Protein AF-A0A432RMY4-F1 (afdb_monomer)

Radius of gyration: 22.31 Å; Cα contacts (8 Å, |Δi|>4): 127; chains: 1; bounding box: 50×50×62 Å

Structure (mmCIF, N/CA/C/O backbone):
data_AF-A0A432RMY4-F1
#
_entry.id   AF-A0A432RMY4-F1
#
loop_
_atom_site.group_PDB
_atom_site.id
_atom_site.type_symbol
_atom_site.label_atom_id
_atom_site.label_alt_id
_atom_site.label_comp_id
_atom_site.label_asym_id
_atom_site.label_entity_id
_atom_site.label_seq_id
_atom_site.pdbx_PDB_ins_code
_atom_site.Cartn_x
_atom_site.Cartn_y
_atom_site.Cartn_z
_atom_site.occupancy
_atom_site.B_iso_or_equiv
_atom_site.auth_seq_id
_atom_site.auth_comp_id
_atom_site.auth_asym_id
_atom_site.auth_atom_id
_atom_site.pdbx_PDB_model_num
ATOM 1 N N . MET A 1 1 ? 24.866 40.128 -40.686 1.00 58.38 1 MET A N 1
ATOM 2 C CA . MET A 1 1 ? 24.103 40.260 -39.421 1.00 58.38 1 MET A CA 1
ATOM 3 C C . MET A 1 1 ? 22.939 39.269 -39.265 1.00 58.38 1 MET A C 1
ATOM 5 O O . MET A 1 1 ? 22.659 38.903 -38.138 1.00 58.38 1 MET A O 1
ATOM 9 N N . PHE A 1 2 ? 22.318 38.746 -40.335 1.00 53.81 2 PHE A N 1
ATOM 10 C CA . PHE A 1 2 ? 21.168 37.816 -40.237 1.00 53.81 2 PHE A CA 1
ATOM 11 C C . PHE A 1 2 ? 21.474 36.363 -39.803 1.00 53.81 2 PHE A C 1
ATOM 13 O O . PHE A 1 2 ? 20.557 35.643 -39.433 1.00 53.81 2 PHE A O 1
ATOM 20 N N . ARG A 1 3 ? 22.741 35.917 -39.799 1.00 53.00 3 ARG A N 1
ATOM 21 C CA . ARG A 1 3 ? 23.118 34.526 -39.446 1.00 53.00 3 ARG A CA 1
ATOM 22 C C . ARG A 1 3 ? 23.030 34.204 -37.950 1.00 53.00 3 ARG A C 1
ATOM 24 O O . ARG A 1 3 ? 22.955 33.036 -37.593 1.00 53.00 3 ARG A O 1
ATOM 31 N N . TYR A 1 4 ? 23.030 35.224 -37.094 1.00 57.59 4 TYR A N 1
ATOM 32 C CA . TYR A 1 4 ? 22.928 35.057 -35.640 1.00 57.59 4 TYR A CA 1
ATOM 33 C C . TYR A 1 4 ? 21.488 35.176 -35.130 1.00 57.59 4 TYR A C 1
ATOM 35 O O . TYR A 1 4 ? 21.201 34.726 -34.026 1.00 57.59 4 TYR A O 1
ATOM 43 N N . LEU A 1 5 ? 20.576 35.729 -35.942 1.00 55.09 5 LEU A N 1
ATOM 44 C CA . LEU A 1 5 ? 19.167 35.895 -35.573 1.00 55.09 5 LEU A CA 1
ATOM 45 C C . LEU A 1 5 ? 18.405 34.558 -35.601 1.00 55.09 5 LEU A C 1
ATOM 47 O O . LEU A 1 5 ? 17.464 34.363 -34.843 1.00 55.09 5 LEU A O 1
ATOM 51 N N . SER A 1 6 ? 18.842 33.612 -36.437 1.00 55.28 6 SER A N 1
ATOM 52 C CA . SER A 1 6 ? 18.250 32.271 -36.522 1.00 55.28 6 SER A CA 1
ATOM 53 C C . SER A 1 6 ? 18.728 31.329 -35.410 1.00 55.28 6 SER A C 1
ATOM 55 O O . SER A 1 6 ? 18.063 30.338 -35.129 1.00 55.28 6 SER A O 1
ATOM 57 N N . PHE A 1 7 ? 19.875 31.616 -34.780 1.00 52.84 7 PHE A N 1
ATOM 58 C CA . PHE A 1 7 ? 20.457 30.759 -33.738 1.00 52.84 7 PHE A CA 1
ATOM 59 C C . PHE A 1 7 ? 19.912 31.084 -32.338 1.00 52.84 7 PHE A C 1
ATOM 61 O O . PHE A 1 7 ? 19.856 30.209 -31.480 1.00 52.84 7 PHE A O 1
ATOM 68 N N . SER A 1 8 ? 19.456 32.320 -32.108 1.00 58.03 8 SER A N 1
ATOM 69 C CA . SER A 1 8 ? 18.868 32.744 -30.831 1.00 58.03 8 SER A CA 1
ATOM 70 C C . SER A 1 8 ? 17.437 32.235 -30.611 1.00 58.03 8 SER A C 1
ATOM 72 O O . SER A 1 8 ? 17.033 32.051 -29.466 1.00 58.03 8 SER A O 1
ATOM 74 N N . LEU A 1 9 ? 16.678 31.949 -31.677 1.00 56.25 9 LEU A N 1
ATOM 75 C CA . LEU A 1 9 ? 15.287 31.483 -31.568 1.00 56.25 9 LEU A CA 1
ATOM 76 C C . LEU A 1 9 ? 15.165 30.000 -31.161 1.00 56.25 9 LEU A C 1
ATOM 78 O O . LEU A 1 9 ? 14.146 29.596 -30.609 1.00 56.25 9 LEU A O 1
ATOM 82 N N . ALA A 1 10 ? 16.209 29.193 -31.367 1.00 57.72 10 ALA A N 1
ATOM 83 C CA . ALA A 1 10 ? 16.198 27.767 -31.027 1.00 57.72 10 ALA A CA 1
ATOM 84 C C . ALA A 1 10 ? 16.365 27.482 -29.520 1.00 57.72 10 ALA A C 1
ATOM 86 O O . ALA A 1 10 ? 16.091 26.371 -29.072 1.00 57.72 10 ALA A O 1
ATOM 87 N N . LEU A 1 11 ? 16.793 28.469 -28.722 1.00 58.00 11 LEU A N 1
ATOM 88 C CA . LEU A 1 11 ? 17.126 28.263 -27.307 1.00 58.00 11 LEU A CA 1
ATOM 89 C C . LEU A 1 11 ? 15.911 28.346 -26.359 1.00 58.00 11 LEU A C 1
ATOM 91 O O . LEU A 1 11 ? 16.014 27.958 -25.202 1.00 58.00 11 LEU A O 1
ATOM 95 N N . LEU A 1 12 ? 14.751 28.816 -26.829 1.00 60.84 12 LEU A N 1
ATOM 96 C CA . LEU A 1 12 ? 13.561 29.031 -25.988 1.00 60.84 12 LEU A CA 1
ATOM 97 C C . LEU A 1 12 ? 12.558 27.862 -25.966 1.00 60.84 12 LEU A C 1
ATOM 99 O O . LEU A 1 12 ? 11.524 27.967 -25.313 1.00 60.84 12 LEU A O 1
ATOM 103 N N . ALA A 1 13 ? 12.839 26.746 -26.644 1.00 63.88 13 ALA A N 1
ATOM 104 C CA . ALA A 1 13 ? 11.879 25.649 -26.813 1.00 63.88 13 ALA A CA 1
ATOM 105 C C . ALA A 1 13 ? 12.133 24.415 -25.922 1.00 63.88 13 ALA A C 1
ATOM 107 O O . ALA A 1 13 ? 11.676 23.320 -26.247 1.00 63.88 13 ALA A O 1
ATOM 108 N N . THR A 1 14 ? 12.840 24.538 -24.794 1.00 69.62 14 THR A N 1
ATOM 109 C CA . THR A 1 14 ? 12.973 23.415 -23.850 1.00 69.62 14 THR A CA 1
ATOM 110 C C . THR A 1 14 ? 11.728 23.320 -22.969 1.00 69.62 14 THR A C 1
ATOM 112 O O . THR A 1 14 ? 11.677 23.890 -21.878 1.00 69.62 14 THR A O 1
ATOM 115 N N . THR A 1 15 ? 10.697 22.613 -23.429 1.00 73.25 15 THR A N 1
ATOM 116 C CA . THR A 1 15 ? 9.563 22.260 -22.567 1.00 73.25 15 THR A CA 1
ATOM 117 C C . THR A 1 15 ? 10.024 21.254 -21.510 1.00 73.25 15 THR A C 1
ATOM 119 O O . THR A 1 15 ? 10.590 20.222 -21.888 1.00 73.25 15 THR A O 1
ATOM 122 N N . PRO A 1 16 ? 9.783 21.483 -20.207 1.00 73.62 16 PRO A N 1
ATOM 123 C CA . PRO A 1 16 ? 10.028 20.457 -19.206 1.00 73.62 16 PRO A CA 1
ATOM 124 C C . PRO A 1 16 ? 9.076 19.281 -19.455 1.00 73.62 16 PRO A C 1
ATOM 126 O O . PRO A 1 16 ? 7.859 19.405 -19.317 1.00 73.62 16 PRO A O 1
ATOM 129 N N . VAL A 1 17 ? 9.631 18.129 -19.833 1.00 72.50 17 VAL A N 1
ATOM 130 C CA . VAL A 1 17 ? 8.887 16.868 -19.873 1.00 72.50 17 VAL A CA 1
ATOM 131 C C . VAL A 1 17 ? 8.777 16.370 -18.436 1.00 72.50 17 VAL A C 1
ATOM 133 O O . VAL A 1 17 ? 9.734 15.842 -17.874 1.00 72.50 17 VAL A O 1
ATOM 136 N N . PHE A 1 18 ? 7.612 16.553 -17.819 1.00 67.50 18 PHE A N 1
ATOM 137 C CA . PHE A 1 18 ? 7.301 15.881 -16.562 1.00 67.50 18 PHE A CA 1
ATOM 138 C C . PHE A 1 18 ? 7.031 14.406 -16.863 1.00 67.50 18 PHE A C 1
ATOM 140 O O . PHE A 1 18 ? 5.965 14.044 -17.358 1.00 67.50 18 PHE A O 1
ATOM 147 N N . ALA A 1 19 ? 8.013 13.547 -16.599 1.00 63.59 19 ALA A N 1
ATOM 148 C CA . ALA A 1 19 ? 7.821 12.107 -16.674 1.00 63.59 19 ALA A CA 1
ATOM 149 C C . ALA A 1 19 ? 6.927 11.662 -15.507 1.00 63.59 19 ALA A C 1
ATOM 151 O O . ALA A 1 19 ? 7.346 11.679 -14.349 1.00 63.59 19 ALA A O 1
ATOM 152 N N . GLN A 1 20 ? 5.686 11.271 -15.802 1.00 66.56 20 GLN A N 1
ATOM 153 C CA . GLN A 1 20 ? 4.830 10.633 -14.810 1.00 66.56 20 GLN A CA 1
ATOM 154 C C . GLN A 1 20 ? 5.202 9.153 -14.710 1.00 66.56 20 GLN A C 1
ATOM 156 O O . GLN A 1 20 ? 5.021 8.391 -15.659 1.00 66.56 20 GLN A O 1
ATOM 161 N N . ILE A 1 21 ? 5.739 8.753 -13.559 1.00 77.88 21 ILE A N 1
ATOM 162 C CA . ILE A 1 21 ? 6.117 7.365 -13.294 1.00 77.88 21 ILE A CA 1
ATOM 163 C C . ILE A 1 21 ? 4.859 6.617 -12.848 1.00 77.88 21 ILE A C 1
ATOM 165 O O . ILE A 1 21 ? 4.361 6.822 -11.739 1.00 77.88 21 ILE A O 1
ATOM 169 N N . ASN A 1 22 ? 4.341 5.771 -13.735 1.00 88.38 22 ASN A N 1
ATOM 170 C CA . ASN A 1 22 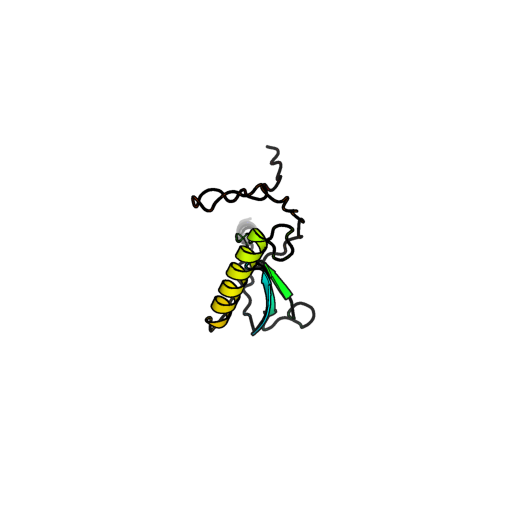? 3.370 4.743 -13.381 1.00 88.38 22 ASN A CA 1
ATOM 171 C C . ASN A 1 22 ? 4.133 3.449 -13.086 1.00 88.38 22 ASN A C 1
ATOM 173 O O . ASN A 1 22 ? 5.151 3.176 -13.725 1.00 88.38 22 ASN A O 1
ATOM 177 N N . ALA A 1 23 ? 3.647 2.657 -12.137 1.00 89.06 23 ALA A N 1
ATOM 178 C CA . ALA A 1 23 ? 4.277 1.397 -11.768 1.00 89.06 23 ALA A CA 1
ATOM 179 C C . ALA A 1 23 ? 3.239 0.280 -11.707 1.00 89.06 23 ALA A C 1
ATOM 181 O O . ALA A 1 23 ? 2.131 0.483 -11.215 1.00 89.06 23 ALA A O 1
ATOM 182 N N . THR A 1 24 ? 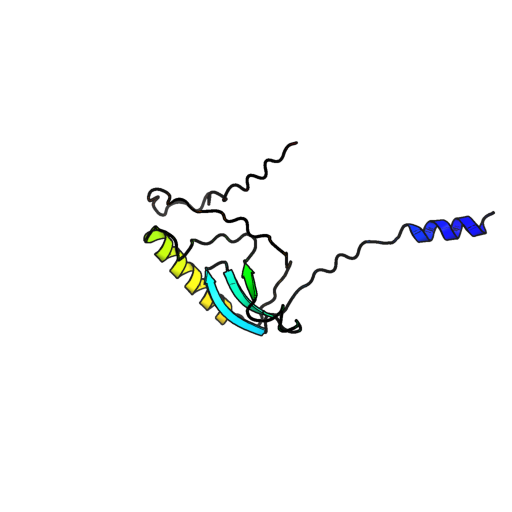3.594 -0.897 -12.206 1.00 92.50 24 THR A N 1
ATOM 183 C CA . THR A 1 24 ? 2.758 -2.092 -12.115 1.00 92.50 24 THR A CA 1
ATOM 184 C C . THR A 1 24 ? 3.114 -2.868 -10.855 1.00 92.50 24 THR A C 1
ATOM 186 O O . THR A 1 24 ? 4.285 -3.018 -10.499 1.00 92.50 24 THR A O 1
ATOM 189 N N . VAL A 1 25 ? 2.089 -3.333 -10.151 1.00 93.00 25 VAL A N 1
ATOM 190 C CA . VAL A 1 25 ? 2.253 -4.167 -8.960 1.00 93.00 25 VAL A CA 1
ATOM 191 C C . VAL A 1 25 ? 2.384 -5.623 -9.392 1.00 93.00 25 VAL A C 1
ATOM 193 O O . VAL A 1 25 ? 1.566 -6.107 -10.169 1.00 93.00 25 VAL A O 1
ATOM 196 N N . ASP A 1 26 ? 3.403 -6.302 -8.873 1.00 92.88 26 ASP A N 1
ATOM 197 C CA . ASP A 1 26 ? 3.638 -7.732 -9.080 1.00 92.88 26 ASP A CA 1
ATOM 198 C C . ASP A 1 26 ? 2.895 -8.570 -8.030 1.00 92.88 26 ASP A C 1
ATOM 200 O O . ASP A 1 26 ? 2.174 -9.516 -8.347 1.00 92.88 26 ASP A O 1
ATOM 204 N N . ASN A 1 27 ? 3.003 -8.177 -6.756 1.00 92.00 27 ASN A N 1
ATOM 205 C CA . ASN A 1 27 ? 2.355 -8.873 -5.649 1.00 92.00 27 ASN A CA 1
ATOM 206 C C . ASN A 1 27 ? 1.841 -7.909 -4.573 1.00 92.00 27 ASN A C 1
ATOM 208 O O . ASN A 1 27 ? 2.422 -6.850 -4.338 1.00 92.00 27 ASN A O 1
ATOM 212 N N . ILE A 1 28 ? 0.759 -8.297 -3.893 1.00 92.50 28 ILE A N 1
ATOM 213 C CA . ILE A 1 28 ? 0.267 -7.626 -2.685 1.00 92.50 28 ILE A CA 1
ATOM 214 C C . ILE A 1 28 ? 0.661 -8.468 -1.471 1.00 92.50 28 ILE A C 1
ATOM 216 O O . ILE A 1 28 ? 0.053 -9.503 -1.198 1.00 92.50 28 ILE A O 1
ATOM 220 N N . ASN A 1 29 ? 1.632 -7.994 -0.695 1.00 92.31 29 ASN A N 1
ATOM 221 C CA . ASN A 1 29 ? 2.161 -8.739 0.445 1.00 92.31 29 ASN A CA 1
ATOM 222 C C . ASN A 1 29 ? 1.213 -8.680 1.652 1.00 92.31 29 ASN A C 1
ATOM 224 O O . ASN A 1 29 ? 1.004 -9.674 2.344 1.00 92.31 29 ASN A O 1
ATOM 228 N N . SER A 1 30 ? 0.665 -7.498 1.961 1.00 91.94 30 SER A N 1
ATOM 229 C CA . SER A 1 30 ? -0.223 -7.314 3.119 1.00 91.94 30 SER A CA 1
ATOM 230 C C . SER A 1 30 ? -1.072 -6.049 3.013 1.00 91.94 30 SER A C 1
ATOM 232 O O . SER A 1 30 ? -0.643 -5.054 2.443 1.00 91.94 30 SER A O 1
ATOM 234 N N . VAL A 1 31 ? -2.269 -6.067 3.603 1.00 91.19 31 VAL A N 1
ATOM 235 C CA . VAL A 1 31 ? -3.141 -4.888 3.735 1.00 91.19 31 VAL A CA 1
ATOM 236 C C . VAL A 1 31 ? -3.200 -4.535 5.218 1.00 91.19 31 VAL A C 1
ATOM 238 O O . VAL A 1 31 ? -3.706 -5.334 6.010 1.00 91.19 31 VAL A O 1
ATOM 241 N N . TYR A 1 32 ? -2.638 -3.386 5.602 1.00 86.00 32 TYR A N 1
ATOM 242 C CA . TYR A 1 32 ? -2.633 -2.944 6.999 1.00 86.00 32 TYR A CA 1
ATOM 243 C C . TYR A 1 32 ? -3.927 -2.227 7.336 1.00 86.00 32 TYR A C 1
ATOM 245 O O . TYR A 1 32 ? -4.649 -2.679 8.220 1.00 86.00 32 TYR A O 1
ATOM 253 N N . ASP A 1 33 ? -4.237 -1.195 6.558 1.00 85.25 33 ASP A N 1
ATOM 254 C CA . ASP A 1 33 ? -5.426 -0.363 6.686 1.00 85.25 33 ASP A CA 1
ATOM 255 C C . ASP A 1 33 ? -6.153 -0.309 5.344 1.00 85.25 33 ASP A C 1
ATOM 257 O O . ASP A 1 33 ? -5.647 -0.774 4.321 1.00 85.25 33 ASP A O 1
ATOM 261 N N . ALA A 1 34 ? -7.351 0.267 5.325 1.00 87.12 34 ALA A N 1
ATOM 262 C CA . ALA A 1 34 ? -8.104 0.391 4.080 1.00 87.12 34 ALA A CA 1
ATOM 263 C C . ALA A 1 34 ? -7.434 1.341 3.064 1.00 87.12 34 ALA A C 1
ATOM 265 O O . ALA A 1 34 ? -7.665 1.218 1.866 1.00 87.12 34 ALA A O 1
ATOM 266 N N . ASP A 1 35 ? -6.588 2.270 3.522 1.00 88.75 35 ASP A N 1
ATOM 267 C CA . ASP A 1 35 ? -5.842 3.196 2.661 1.00 88.75 35 ASP A CA 1
ATOM 268 C C . ASP A 1 35 ? -4.369 2.804 2.460 1.00 88.75 35 ASP A C 1
ATOM 270 O O . ASP A 1 35 ? -3.709 3.387 1.600 1.00 88.75 35 ASP A O 1
ATOM 274 N N . THR A 1 36 ? -3.854 1.839 3.233 1.00 89.75 36 THR A N 1
ATOM 275 C CA . THR A 1 36 ? -2.422 1.526 3.317 1.00 89.75 36 THR A CA 1
ATOM 276 C C . THR A 1 36 ? -2.171 0.026 3.187 1.00 89.75 36 THR A C 1
ATOM 278 O O . THR A 1 36 ? -2.551 -0.780 4.043 1.00 89.75 36 THR A O 1
ATOM 281 N N . PHE A 1 37 ? -1.455 -0.358 2.134 1.00 92.25 37 PHE A N 1
ATOM 282 C CA . PHE A 1 37 ? -1.099 -1.745 1.831 1.00 92.25 37 PHE A CA 1
ATOM 283 C C . PHE A 1 37 ? 0.357 -1.843 1.369 1.00 92.25 37 PHE A C 1
ATOM 285 O O . PHE A 1 37 ? 0.978 -0.842 1.018 1.00 92.25 37 PHE A O 1
ATOM 292 N N . ARG A 1 38 ? 0.936 -3.043 1.424 1.00 93.38 38 ARG A N 1
ATOM 293 C CA . ARG A 1 38 ? 2.301 -3.320 0.973 1.00 93.38 38 ARG A CA 1
ATOM 294 C C . ARG A 1 38 ? 2.289 -4.095 -0.322 1.00 93.38 38 ARG A C 1
ATOM 296 O O . ARG A 1 38 ? 1.534 -5.062 -0.442 1.00 93.38 38 ARG A O 1
ATOM 303 N N . VAL A 1 39 ? 3.156 -3.679 -1.231 1.00 94.25 39 VAL A N 1
ATOM 304 C CA . VAL A 1 39 ? 3.287 -4.280 -2.552 1.00 94.25 39 VAL A CA 1
ATOM 305 C C . VAL A 1 39 ? 4.734 -4.493 -2.943 1.00 94.25 39 VAL A C 1
ATOM 307 O O . VAL A 1 39 ? 5.633 -3.781 -2.484 1.00 94.25 39 VAL A O 1
ATOM 310 N N . ASP A 1 40 ? 4.899 -5.426 -3.866 1.00 94.75 40 ASP A N 1
ATOM 311 C CA . ASP A 1 40 ? 6.088 -5.591 -4.676 1.00 94.75 40 ASP A CA 1
ATOM 312 C C . ASP A 1 40 ? 5.844 -4.941 -6.047 1.00 94.75 40 ASP A C 1
ATOM 314 O O . ASP A 1 40 ? 4.832 -5.194 -6.704 1.00 94.75 40 ASP A O 1
ATOM 318 N N . ILE A 1 41 ? 6.748 -4.057 -6.466 1.00 93.12 41 ILE A N 1
ATOM 319 C CA . ILE A 1 41 ? 6.661 -3.301 -7.718 1.00 93.12 41 ILE A CA 1
ATOM 320 C C . ILE A 1 41 ? 7.491 -4.003 -8.792 1.00 93.12 41 ILE A C 1
ATOM 322 O O . ILE A 1 41 ? 8.696 -4.209 -8.628 1.00 93.12 41 ILE A O 1
ATOM 326 N N . ALA A 1 42 ? 6.863 -4.306 -9.927 1.00 92.12 42 ALA A N 1
ATOM 327 C CA . ALA A 1 42 ? 7.540 -4.923 -11.057 1.00 92.12 42 ALA A CA 1
ATOM 328 C C . ALA A 1 42 ? 8.569 -3.963 -11.684 1.00 92.12 42 ALA A C 1
ATOM 330 O O . ALA A 1 42 ? 8.301 -2.784 -11.921 1.00 92.12 42 ALA A O 1
ATOM 331 N N . GLY A 1 43 ? 9.764 -4.480 -11.980 1.00 90.00 43 GLY A N 1
ATOM 332 C CA . GLY A 1 43 ? 10.823 -3.735 -12.671 1.00 90.00 43 GLY A CA 1
ATOM 333 C C . GLY A 1 43 ? 11.622 -2.760 -11.799 1.00 90.00 43 GLY A C 1
ATOM 334 O O . GLY A 1 43 ? 12.498 -2.071 -12.319 1.00 90.00 43 GLY A O 1
ATOM 335 N N . TRP A 1 44 ? 11.355 -2.691 -10.492 1.00 91.12 44 TRP A N 1
ATOM 336 C CA . TRP A 1 44 ? 12.126 -1.868 -9.557 1.00 91.12 44 TRP A CA 1
ATOM 337 C C . TRP A 1 44 ? 13.196 -2.709 -8.837 1.00 91.12 44 TRP A C 1
ATOM 339 O O . TRP A 1 44 ? 12.968 -3.891 -8.585 1.00 91.12 44 TRP A O 1
ATOM 349 N N . PRO A 1 45 ? 14.359 -2.131 -8.474 1.00 92.31 45 PRO A N 1
ATOM 350 C CA . PRO A 1 45 ? 15.362 -2.837 -7.678 1.00 92.31 45 PRO A CA 1
ATOM 351 C C . PRO A 1 45 ? 14.798 -3.294 -6.331 1.00 92.31 45 PRO A C 1
ATOM 353 O O . PRO A 1 45 ? 14.086 -2.531 -5.684 1.00 92.31 45 PRO A O 1
ATOM 356 N N . ASP A 1 46 ? 15.201 -4.471 -5.850 1.00 90.12 46 ASP A N 1
ATOM 357 C CA . ASP A 1 46 ? 14.708 -5.076 -4.599 1.00 90.12 46 ASP A CA 1
ATOM 358 C C . ASP A 1 46 ? 14.715 -4.127 -3.388 1.00 90.12 46 ASP A C 1
ATOM 360 O O . ASP A 1 46 ? 13.806 -4.164 -2.564 1.00 90.12 46 ASP A O 1
ATOM 364 N N . ILE A 1 47 ? 15.707 -3.236 -3.305 1.00 89.06 47 ILE A N 1
ATOM 365 C CA . ILE A 1 47 ? 15.868 -2.260 -2.214 1.00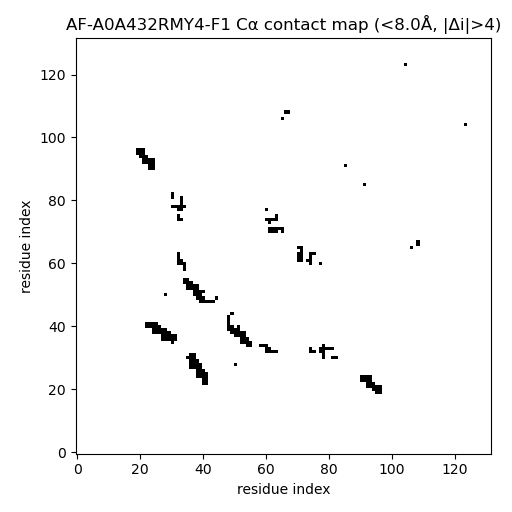 89.06 47 ILE A CA 1
ATOM 366 C C . ILE A 1 47 ? 14.706 -1.251 -2.159 1.00 89.06 47 ILE A C 1
ATOM 368 O O . ILE A 1 47 ? 14.353 -0.775 -1.082 1.00 89.06 47 ILE A O 1
ATOM 372 N N . VAL A 1 48 ? 14.128 -0.902 -3.311 1.00 86.56 48 VAL A N 1
ATOM 373 C CA . VAL A 1 48 ? 13.078 0.125 -3.447 1.00 86.56 48 VAL A CA 1
ATOM 374 C C . VAL A 1 48 ? 11.768 -0.417 -4.013 1.00 86.56 48 VAL A C 1
ATOM 376 O O . VAL A 1 48 ? 10.789 0.319 -4.061 1.00 86.56 48 VAL A O 1
ATOM 379 N N . GLY A 1 49 ? 11.757 -1.669 -4.465 1.00 88.56 49 GLY A N 1
ATOM 380 C CA . GLY A 1 49 ? 10.630 -2.310 -5.130 1.00 88.56 49 GLY A CA 1
ATOM 381 C C . GLY A 1 49 ? 9.931 -3.368 -4.288 1.00 88.56 49 GLY A C 1
ATOM 382 O O . GLY A 1 49 ? 8.773 -3.646 -4.568 1.00 88.56 49 GLY A O 1
ATOM 383 N N . LYS A 1 50 ? 10.576 -3.937 -3.258 1.00 93.56 50 LYS A N 1
ATOM 384 C CA . LYS A 1 50 ? 9.977 -5.006 -2.443 1.00 93.56 50 LYS A CA 1
ATOM 385 C C . LYS A 1 50 ? 9.372 -4.503 -1.137 1.00 93.56 50 LYS A C 1
ATOM 387 O O . LYS A 1 50 ? 9.974 -3.701 -0.422 1.00 93.56 50 LYS A O 1
ATOM 392 N N . ASN A 1 51 ? 8.210 -5.048 -0.784 1.00 92.75 51 ASN A N 1
ATOM 393 C CA . ASN A 1 51 ? 7.516 -4.852 0.486 1.00 92.75 51 ASN A CA 1
ATOM 394 C C . ASN A 1 51 ? 7.247 -3.370 0.836 1.00 92.75 51 ASN A C 1
ATOM 396 O O . ASN A 1 51 ? 7.304 -2.949 2.007 1.00 92.75 51 ASN A O 1
ATOM 400 N N . ILE A 1 52 ? 6.965 -2.565 -0.189 1.00 91.12 52 ILE A N 1
ATOM 401 C CA . ILE A 1 52 ? 6.862 -1.109 -0.095 1.00 91.12 52 ILE A CA 1
ATOM 402 C C . ILE A 1 52 ? 5.464 -0.720 0.387 1.00 91.12 52 ILE A C 1
ATOM 404 O O . ILE A 1 52 ? 4.479 -1.163 -0.203 1.00 91.12 52 ILE A O 1
ATOM 408 N 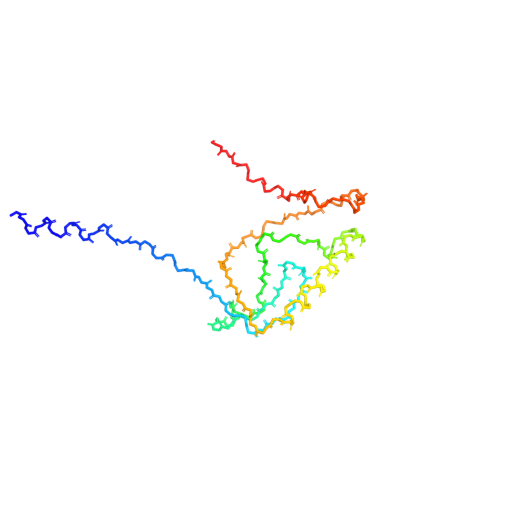N . PRO A 1 53 ? 5.340 0.111 1.441 1.00 90.75 53 PRO A N 1
ATOM 409 C CA . PRO A 1 53 ? 4.049 0.633 1.863 1.00 90.75 53 PRO A CA 1
ATOM 410 C C . PRO A 1 53 ? 3.554 1.697 0.875 1.00 90.75 53 PRO A C 1
ATOM 412 O O . PRO A 1 53 ? 4.232 2.693 0.622 1.00 90.75 53 PRO A O 1
ATOM 415 N N . VAL A 1 54 ? 2.347 1.504 0.357 1.00 89.94 54 VAL A N 1
ATOM 416 C CA . VAL A 1 54 ? 1.641 2.440 -0.517 1.00 89.94 54 VAL A CA 1
ATOM 417 C C . VAL A 1 54 ? 0.409 2.944 0.217 1.00 89.94 54 VAL A C 1
ATOM 419 O O . VAL A 1 54 ? -0.392 2.149 0.706 1.00 89.94 54 VAL A O 1
ATOM 422 N N . ARG A 1 55 ? 0.264 4.273 0.283 1.00 91.06 55 ARG A N 1
ATOM 423 C CA . ARG A 1 55 ? -0.920 4.951 0.816 1.00 91.06 55 ARG A CA 1
ATOM 424 C C . ARG A 1 55 ? -1.702 5.588 -0.325 1.00 91.06 55 ARG A C 1
ATOM 426 O O . ARG A 1 55 ? -1.126 6.314 -1.136 1.00 91.06 55 ARG A O 1
ATOM 433 N N . VAL A 1 56 ? -3.005 5.337 -0.385 1.00 88.50 56 VAL A N 1
ATOM 434 C CA . VAL A 1 56 ? -3.874 5.916 -1.413 1.00 88.50 56 VAL A CA 1
ATOM 435 C C . VAL A 1 56 ? -4.128 7.390 -1.102 1.00 88.50 56 VAL A C 1
ATOM 437 O O . VAL A 1 56 ? -4.684 7.745 -0.064 1.00 88.50 56 VAL A O 1
ATOM 440 N N . ASN A 1 57 ? -3.728 8.270 -2.018 1.00 85.44 57 ASN A N 1
ATOM 441 C CA . ASN A 1 57 ? -3.949 9.704 -1.868 1.00 85.44 57 ASN A CA 1
ATOM 442 C C . ASN A 1 57 ? -5.449 10.038 -1.882 1.00 85.44 57 ASN A C 1
ATOM 444 O O . ASN A 1 57 ? -6.174 9.634 -2.787 1.00 85.44 57 ASN A O 1
ATOM 448 N N . GLY A 1 58 ? -5.897 10.829 -0.904 1.00 83.06 58 GLY A N 1
ATOM 449 C CA . GLY A 1 58 ? -7.287 11.290 -0.806 1.00 83.06 58 GLY A CA 1
ATOM 450 C C . GLY A 1 58 ? -8.249 10.309 -0.131 1.00 83.06 58 GLY A C 1
ATOM 451 O O . GLY A 1 58 ? -9.417 10.648 0.038 1.00 83.06 58 GLY A O 1
ATOM 452 N N . VAL A 1 59 ? -7.767 9.138 0.292 1.00 81.94 59 VAL A N 1
ATOM 453 C CA . VAL A 1 59 ? -8.520 8.203 1.133 1.00 81.94 59 VAL A CA 1
ATOM 454 C C . VAL A 1 59 ? -7.997 8.325 2.559 1.00 81.94 59 VAL A C 1
ATOM 456 O O . VAL A 1 59 ? -6.791 8.250 2.787 1.00 81.94 59 VAL A O 1
ATOM 459 N N . ASP A 1 60 ? -8.907 8.551 3.504 1.00 80.12 60 ASP A N 1
ATOM 460 C CA . ASP A 1 60 ? -8.601 8.592 4.932 1.00 80.12 60 ASP A CA 1
AT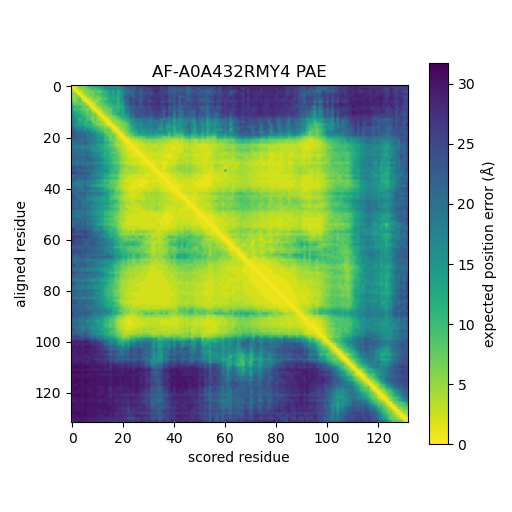OM 461 C C . ASP A 1 60 ? -9.461 7.541 5.630 1.00 80.12 60 ASP A C 1
ATOM 463 O O . ASP A 1 60 ? -10.692 7.646 5.666 1.00 80.12 60 ASP A O 1
ATOM 467 N N . ALA A 1 61 ? -8.817 6.474 6.093 1.00 78.12 61 ALA A N 1
ATOM 468 C CA . ALA A 1 61 ? -9.479 5.355 6.744 1.00 78.12 61 ALA A CA 1
ATOM 469 C C . ALA A 1 61 ? -9.354 5.440 8.271 1.00 78.12 61 ALA A C 1
ATOM 471 O O . ALA A 1 61 ? -8.401 6.001 8.807 1.00 78.12 61 ALA A O 1
ATOM 472 N N . ALA A 1 62 ? -10.315 4.846 8.985 1.00 76.81 62 ALA A N 1
ATOM 473 C CA . ALA A 1 62 ? -10.202 4.678 10.430 1.00 76.81 62 ALA A CA 1
ATOM 474 C C . ALA A 1 62 ? -9.010 3.766 10.775 1.00 76.81 62 ALA A C 1
ATOM 476 O O . ALA A 1 62 ? -8.787 2.746 10.124 1.00 76.81 62 ALA A O 1
ATOM 477 N N . GLU A 1 63 ? -8.275 4.121 11.828 1.00 77.88 63 GLU A N 1
ATOM 478 C CA . GLU A 1 63 ? -7.074 3.408 12.271 1.00 77.88 63 GLU A CA 1
ATOM 479 C C . GLU A 1 63 ? -7.439 2.141 13.066 1.00 77.88 63 GLU A C 1
ATOM 481 O O . GLU A 1 63 ? -8.107 2.209 14.105 1.00 77.88 63 GLU A O 1
ATOM 486 N N . ILE A 1 64 ? -6.940 0.971 12.648 1.00 79.06 64 ILE A N 1
ATOM 487 C CA . ILE A 1 64 ? -7.223 -0.308 13.334 1.00 79.06 64 ILE A CA 1
ATOM 488 C C . ILE A 1 64 ? -6.630 -0.332 14.749 1.00 79.06 64 ILE A C 1
ATOM 490 O O . ILE A 1 64 ? -7.169 -0.978 15.655 1.00 79.06 64 ILE A O 1
ATOM 494 N N . ARG A 1 65 ? -5.525 0.383 14.975 1.00 78.38 65 ARG A N 1
ATOM 495 C CA . ARG A 1 65 ? -4.893 0.515 16.296 1.00 78.38 65 ARG A CA 1
ATOM 496 C C . ARG A 1 65 ? -5.453 1.673 17.128 1.00 78.38 65 ARG A C 1
ATOM 498 O O . ARG A 1 65 ? -4.871 2.011 18.159 1.00 78.38 65 ARG A O 1
ATOM 505 N N . GLY A 1 66 ? -6.590 2.247 16.728 1.00 75.50 66 GLY A N 1
ATOM 506 C CA . GLY A 1 66 ? -7.280 3.304 17.465 1.00 75.50 66 GLY A CA 1
ATOM 507 C C . GLY A 1 66 ? -7.654 2.905 18.898 1.00 75.50 66 GLY A C 1
ATOM 508 O O . GLY A 1 66 ? -7.574 1.744 19.302 1.00 75.50 66 GLY A O 1
ATOM 509 N N . LYS A 1 67 ?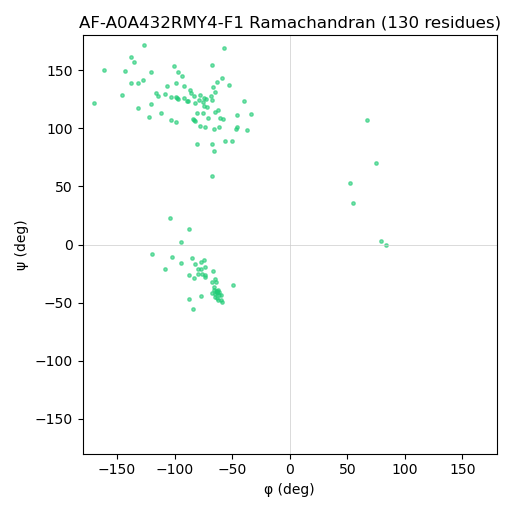 -8.076 3.869 19.720 1.00 76.88 67 LYS A N 1
ATOM 510 C CA . LYS A 1 67 ? -8.509 3.583 21.104 1.00 76.88 67 LYS A CA 1
ATOM 511 C C . LYS A 1 67 ? -9.969 3.125 21.168 1.00 76.88 67 LYS A C 1
ATOM 513 O O . LYS A 1 67 ? -10.324 2.339 22.041 1.00 76.88 67 LYS A O 1
ATOM 518 N N . CYS A 1 68 ? -10.793 3.577 20.229 1.00 79.38 68 CYS A N 1
ATOM 519 C CA . CYS A 1 68 ? -12.234 3.371 20.223 1.00 79.38 68 CYS A CA 1
ATOM 520 C C . CYS A 1 68 ? -12.635 2.036 19.566 1.00 79.38 68 CYS A C 1
ATOM 522 O O . CYS A 1 68 ? -12.156 1.703 18.488 1.00 79.38 68 CYS A O 1
ATOM 524 N N . LEU A 1 69 ? -13.525 1.262 20.202 1.00 82.25 69 LEU A N 1
ATOM 525 C CA . LEU A 1 69 ? -13.961 -0.048 19.688 1.00 82.25 69 LEU A CA 1
ATOM 526 C C . LEU A 1 69 ? -14.794 0.064 18.401 1.00 82.25 69 LEU A C 1
ATOM 528 O O . LEU A 1 69 ? -14.551 -0.686 17.461 1.00 82.25 69 LEU A O 1
ATOM 532 N N . SER A 1 70 ? -15.708 1.035 18.324 1.00 81.44 70 SER A N 1
ATOM 533 C CA . SER A 1 70 ? -16.533 1.270 17.130 1.00 81.44 70 SER A CA 1
ATOM 534 C C . SER A 1 70 ? -15.697 1.662 15.907 1.00 81.44 70 SER A C 1
ATOM 536 O O . SER A 1 70 ? -15.932 1.164 14.809 1.00 81.44 70 SER A O 1
ATOM 538 N N . GLU A 1 71 ? -14.680 2.509 16.098 1.00 81.50 71 GLU A N 1
ATOM 539 C CA . GLU A 1 71 ? -13.731 2.881 15.039 1.00 81.50 71 GLU A CA 1
ATOM 540 C C . GLU A 1 71 ? -12.947 1.657 14.549 1.00 81.50 71 GLU A C 1
ATOM 542 O O . GLU A 1 71 ? -12.766 1.490 13.346 1.00 81.50 71 GLU A O 1
ATOM 547 N N . LYS A 1 72 ? -12.555 0.742 15.450 1.00 84.88 72 LYS A N 1
ATOM 548 C CA . LYS A 1 72 ? -11.874 -0.509 15.071 1.00 84.88 72 LYS A CA 1
ATOM 549 C C . LYS A 1 72 ? -12.741 -1.426 14.224 1.00 84.88 72 LYS A C 1
ATOM 551 O O . LYS A 1 72 ? -12.223 -2.078 13.323 1.00 84.88 72 LYS A O 1
ATOM 556 N N . GLU A 1 73 ? -14.026 -1.542 14.539 1.00 87.56 73 GLU A N 1
ATOM 557 C CA . GLU A 1 73 ? -14.951 -2.376 13.765 1.00 87.56 73 GLU A CA 1
ATOM 558 C C . GLU A 1 73 ? -15.117 -1.830 12.347 1.00 87.56 73 GLU A C 1
ATOM 560 O O . GLU A 1 73 ? -14.983 -2.580 11.379 1.00 87.56 73 GLU A O 1
ATOM 565 N N . GLN A 1 74 ? -15.296 -0.513 12.218 1.00 86.12 74 GLN A N 1
ATOM 566 C CA . GLN A 1 74 ? -15.360 0.161 10.921 1.00 86.12 74 GLN A CA 1
ATOM 567 C C . GLN A 1 74 ? -14.042 0.035 10.146 1.00 86.12 74 GLN A C 1
ATOM 569 O O . GLN A 1 74 ? -14.057 -0.257 8.950 1.00 86.12 74 GLN A O 1
ATOM 574 N N . ALA A 1 75 ? -12.902 0.176 10.828 1.00 88.00 75 ALA A N 1
ATOM 575 C CA . ALA A 1 75 ? -11.580 0.008 10.235 1.00 88.00 75 ALA A CA 1
ATOM 576 C C . ALA A 1 75 ? -11.365 -1.417 9.696 1.00 88.00 75 ALA A C 1
ATOM 578 O O . ALA A 1 75 ? -10.885 -1.596 8.576 1.00 88.00 75 ALA A O 1
ATOM 579 N N . LYS A 1 76 ? -11.780 -2.445 10.452 1.00 90.31 76 LYS A N 1
ATOM 580 C CA . LYS A 1 76 ? -11.723 -3.848 10.007 1.00 90.31 76 LYS A CA 1
ATOM 581 C C . LYS A 1 76 ? -12.600 -4.083 8.781 1.00 90.31 76 LYS A C 1
ATOM 583 O O . LYS A 1 76 ? -12.111 -4.646 7.808 1.00 90.31 76 LYS A O 1
ATOM 588 N N . ALA A 1 77 ? -13.845 -3.606 8.796 1.00 90.44 77 ALA A N 1
ATOM 589 C CA . ALA A 1 77 ? -14.755 -3.751 7.661 1.00 90.44 77 ALA A CA 1
ATOM 590 C C . ALA A 1 77 ? -14.196 -3.089 6.386 1.00 90.44 77 ALA A C 1
ATOM 592 O O . ALA A 1 77 ? -14.208 -3.693 5.314 1.00 90.44 77 ALA A O 1
ATOM 593 N N . ALA A 1 78 ? -13.640 -1.879 6.504 1.00 90.56 78 ALA A N 1
ATOM 594 C CA . ALA A 1 78 ? -13.029 -1.167 5.382 1.00 90.56 78 ALA A CA 1
ATOM 595 C C . ALA A 1 78 ? -11.764 -1.871 4.852 1.00 90.56 78 ALA A C 1
ATOM 597 O O . ALA A 1 78 ? -11.553 -1.960 3.638 1.00 90.56 78 ALA A O 1
ATOM 598 N N . ARG A 1 79 ? -10.930 -2.417 5.746 1.00 91.31 79 ARG A N 1
ATOM 599 C CA . ARG A 1 79 ? -9.756 -3.211 5.363 1.00 91.31 79 ARG A CA 1
ATOM 600 C C . ARG A 1 79 ? -10.165 -4.478 4.618 1.00 91.31 79 ARG A C 1
ATOM 602 O O . ARG A 1 79 ? -9.579 -4.794 3.585 1.00 91.31 79 ARG A O 1
ATOM 609 N N . ASP A 1 80 ? -11.158 -5.197 5.129 1.00 92.81 80 ASP A N 1
ATOM 610 C CA . ASP A 1 80 ? -11.605 -6.459 4.544 1.00 92.81 80 ASP A CA 1
ATOM 611 C C . ASP A 1 80 ? -12.229 -6.227 3.154 1.00 92.81 80 ASP A C 1
ATOM 613 O O . ASP A 1 80 ? -11.947 -6.983 2.223 1.00 92.81 80 ASP A O 1
ATOM 617 N N . TYR A 1 81 ? -12.954 -5.115 2.968 1.00 92.56 81 TYR A N 1
ATOM 618 C CA . TYR A 1 81 ? -13.395 -4.651 1.648 1.00 92.56 81 TYR A CA 1
ATOM 619 C C . TYR A 1 81 ? -12.217 -4.392 0.700 1.00 92.56 81 TYR A C 1
ATOM 621 O O . TYR A 1 81 ? -12.202 -4.891 -0.423 1.00 92.56 81 TYR A O 1
ATOM 629 N N . THR A 1 82 ? -11.204 -3.652 1.157 1.00 91.62 82 THR A N 1
ATOM 630 C CA . THR A 1 82 ? -10.018 -3.325 0.346 1.00 91.62 82 THR A CA 1
ATOM 631 C C . THR A 1 82 ? -9.269 -4.587 -0.066 1.00 91.62 82 THR A C 1
ATOM 633 O O . THR A 1 82 ? -8.868 -4.728 -1.218 1.00 91.62 82 THR A O 1
ATOM 636 N N . LYS A 1 83 ? -9.136 -5.550 0.849 1.00 93.00 83 LYS A N 1
ATOM 637 C CA . LYS A 1 83 ? -8.538 -6.852 0.559 1.00 93.00 83 LYS A CA 1
ATOM 638 C C . LYS A 1 83 ? -9.314 -7.594 -0.530 1.00 93.00 83 LYS A C 1
ATOM 640 O O . LYS A 1 83 ? -8.696 -8.069 -1.476 1.00 93.00 83 LYS A O 1
ATOM 645 N N . ALA A 1 84 ? -10.639 -7.665 -0.420 1.00 93.00 84 ALA A N 1
ATOM 646 C CA . ALA A 1 84 ? -11.477 -8.309 -1.430 1.00 93.00 84 ALA A CA 1
ATOM 647 C C . ALA A 1 84 ? -11.394 -7.594 -2.791 1.00 93.00 84 ALA A C 1
ATOM 649 O O . ALA A 1 84 ? -11.309 -8.248 -3.826 1.00 93.00 84 ALA A O 1
ATOM 650 N N . PHE A 1 85 ? -11.356 -6.259 -2.787 1.00 91.38 85 PHE A N 1
ATOM 651 C CA . PHE A 1 85 ? -11.212 -5.443 -3.991 1.00 91.38 85 PHE A CA 1
ATOM 652 C C . PHE A 1 85 ? -9.860 -5.654 -4.688 1.00 91.38 85 PHE A C 1
ATOM 654 O O . PHE A 1 85 ? -9.802 -5.804 -5.903 1.00 91.38 85 PHE A O 1
ATOM 661 N N . LEU A 1 86 ? -8.765 -5.719 -3.928 1.00 90.50 86 LEU A N 1
ATOM 662 C CA . LEU A 1 86 ? -7.441 -6.003 -4.486 1.00 90.50 86 LEU A CA 1
ATOM 663 C C . LEU A 1 86 ? -7.338 -7.439 -5.017 1.00 90.50 86 LEU A C 1
ATOM 665 O O . LEU A 1 86 ? -6.647 -7.675 -5.998 1.00 90.50 86 LEU A O 1
ATOM 669 N N . GLN A 1 87 ? -8.041 -8.389 -4.396 1.00 89.62 87 GLN A N 1
ATOM 670 C CA . GLN A 1 87 ? -8.081 -9.784 -4.841 1.00 89.62 87 GLN A CA 1
ATOM 671 C C . GLN A 1 87 ? -8.927 -10.001 -6.100 1.00 89.62 87 GLN A C 1
ATOM 673 O O . GLN A 1 87 ? -8.683 -10.961 -6.826 1.00 89.62 87 GLN A O 1
ATOM 678 N N . SER A 1 88 ? -9.920 -9.148 -6.362 1.00 90.31 88 SER A N 1
ATOM 679 C CA . SER A 1 88 ? -10.740 -9.242 -7.574 1.00 90.31 88 SER A CA 1
ATOM 680 C C . SER A 1 88 ? -10.083 -8.598 -8.799 1.00 90.31 88 SER A C 1
ATOM 682 O O . SER A 1 88 ? -10.497 -8.871 -9.926 1.00 90.31 88 SER A O 1
ATOM 684 N N . GLY A 1 89 ? -9.064 -7.757 -8.601 1.00 87.06 89 GLY A N 1
ATOM 685 C CA . GLY A 1 89 ? -8.322 -7.112 -9.679 1.00 87.06 89 GLY A CA 1
ATOM 686 C C . GLY A 1 89 ? -7.311 -8.051 -10.338 1.00 87.06 89 GLY A C 1
ATOM 687 O O . GLY A 1 89 ? -6.466 -8.635 -9.669 1.00 87.06 89 GLY A O 1
ATOM 688 N N . SER A 1 90 ? -7.348 -8.153 -11.668 1.00 84.00 90 SER A N 1
ATOM 689 C CA . SER A 1 90 ? -6.351 -8.905 -12.447 1.00 84.00 90 SER A CA 1
ATOM 690 C C . SER A 1 90 ? -5.049 -8.132 -12.671 1.00 84.00 90 SER A C 1
ATOM 692 O O . SER A 1 90 ? -4.003 -8.724 -12.917 1.00 84.00 90 SER A O 1
ATOM 694 N N . THR A 1 91 ? -5.106 -6.799 -12.648 1.00 88.88 91 THR A N 1
ATOM 695 C CA . THR A 1 91 ? -3.959 -5.920 -12.899 1.00 88.88 91 THR A CA 1
ATOM 696 C C . THR A 1 91 ? -4.086 -4.680 -12.033 1.00 88.88 91 THR A C 1
ATOM 698 O O . THR A 1 91 ? -5.130 -4.028 -12.027 1.00 88.88 91 THR A O 1
ATOM 701 N N . ILE A 1 92 ? -3.023 -4.361 -11.297 1.00 90.81 92 ILE A N 1
ATOM 702 C CA . ILE A 1 92 ? -2.992 -3.234 -10.366 1.00 90.81 92 ILE A CA 1
ATOM 703 C C . ILE A 1 92 ? -1.880 -2.287 -10.796 1.00 90.81 92 ILE A C 1
ATOM 705 O O . ILE A 1 92 ? -0.707 -2.656 -10.863 1.00 90.81 92 ILE A O 1
ATOM 709 N N . GLU A 1 93 ? -2.268 -1.048 -11.081 1.00 92.62 93 GLU A N 1
ATOM 710 C CA . GLU A 1 93 ? -1.366 0.017 -11.504 1.00 92.62 93 GLU A CA 1
ATOM 711 C C . GLU A 1 93 ? -1.353 1.146 -10.477 1.00 92.62 93 GLU A C 1
ATOM 713 O O . GLU A 1 93 ? -2.393 1.684 -10.091 1.00 92.62 93 GLU A O 1
ATOM 718 N N . LEU A 1 94 ? -0.153 1.556 -10.085 1.00 91.06 94 LEU A N 1
ATOM 719 C CA . LEU A 1 94 ? 0.090 2.745 -9.289 1.00 91.06 94 LEU A CA 1
ATOM 720 C C . LEU A 1 94 ? 0.273 3.936 -10.228 1.00 91.06 94 LEU A C 1
ATOM 722 O O . LEU A 1 94 ? 1.147 3.936 -11.097 1.00 91.06 94 LEU A O 1
ATOM 726 N N . ARG A 1 95 ? -0.553 4.966 -10.039 1.00 90.50 95 ARG A N 1
ATOM 727 C CA . ARG A 1 95 ? -0.546 6.199 -10.836 1.00 90.50 95 ARG A CA 1
ATOM 728 C C . ARG A 1 95 ? -0.285 7.397 -9.936 1.00 90.50 95 ARG A C 1
ATOM 730 O O . ARG A 1 95 ? -0.712 7.400 -8.785 1.00 90.50 95 ARG A O 1
ATOM 737 N N . ASN A 1 96 ? 0.369 8.426 -10.479 1.00 87.50 96 ASN A N 1
ATOM 738 C CA . ASN A 1 96 ? 0.694 9.662 -9.752 1.00 87.50 96 ASN A CA 1
ATOM 739 C C . ASN A 1 96 ? 1.423 9.374 -8.423 1.00 87.50 96 ASN A C 1
ATOM 741 O O . ASN A 1 96 ? 0.988 9.782 -7.343 1.00 87.50 96 ASN A O 1
ATOM 745 N N . ILE A 1 97 ? 2.510 8.602 -8.511 1.00 86.81 97 ILE A N 1
ATOM 746 C CA . ILE A 1 97 ? 3.312 8.207 -7.353 1.00 86.81 97 ILE A CA 1
ATOM 747 C C . ILE A 1 97 ? 4.010 9.449 -6.797 1.00 86.81 97 ILE A C 1
ATOM 749 O O . ILE A 1 97 ? 4.732 10.145 -7.509 1.00 86.81 97 ILE A O 1
ATOM 753 N N . GLN A 1 98 ? 3.805 9.720 -5.509 1.00 83.75 98 GLN A N 1
ATOM 754 C CA . GLN A 1 98 ? 4.386 10.866 -4.816 1.00 83.75 98 GLN A CA 1
ATOM 755 C C . GLN A 1 98 ? 5.114 10.409 -3.559 1.00 83.75 98 GLN A C 1
ATOM 757 O O . GLN A 1 98 ? 4.640 9.544 -2.823 1.00 83.75 98 GLN A O 1
ATOM 762 N N . LYS A 1 99 ? 6.258 11.035 -3.276 1.00 78.62 99 LYS A N 1
ATOM 763 C CA . LYS A 1 99 ? 6.954 10.850 -2.005 1.00 78.62 99 LYS A CA 1
ATOM 764 C C . LYS A 1 99 ? 6.312 11.755 -0.961 1.00 78.62 99 LYS A C 1
ATOM 766 O O . LYS A 1 99 ? 6.516 12.966 -0.982 1.00 78.62 99 LYS A O 1
ATOM 771 N N . VAL A 1 100 ? 5.552 11.173 -0.041 1.00 64.19 100 VAL A N 1
ATOM 772 C CA . VAL A 1 100 ? 4.977 11.912 1.087 1.00 64.19 100 VAL A CA 1
ATOM 773 C C . VAL A 1 100 ? 5.866 11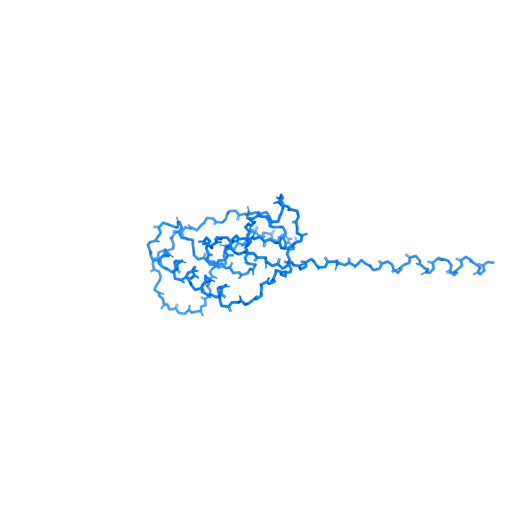.717 2.315 1.00 64.19 100 VAL A C 1
ATOM 775 O O . VAL A 1 100 ? 6.153 10.590 2.709 1.00 64.19 100 VAL A O 1
ATOM 778 N N . LEU A 1 101 ? 6.308 12.816 2.930 1.00 52.00 101 LEU A N 1
ATOM 779 C CA . LEU A 1 101 ? 6.849 12.794 4.291 1.00 52.00 101 LEU A CA 1
ATOM 780 C C . LEU A 1 101 ? 5.654 12.654 5.236 1.00 52.00 101 LEU A C 1
ATOM 782 O O . LEU A 1 101 ? 4.803 13.542 5.281 1.00 52.00 101 LEU A O 1
ATOM 786 N N . SER A 1 102 ? 5.545 11.527 5.938 1.00 52.84 102 SER A N 1
ATOM 787 C CA . SER A 1 102 ? 4.416 11.266 6.831 1.00 52.84 102 SER A CA 1
ATOM 788 C C . SER A 1 102 ? 4.356 12.323 7.939 1.00 52.84 102 SER A C 1
ATOM 790 O O . SER A 1 102 ? 5.184 12.324 8.848 1.00 52.84 102 SER A O 1
ATOM 792 N N . SER A 1 103 ? 3.368 13.212 7.887 1.00 45.28 103 SER A N 1
ATOM 793 C CA . SER A 1 103 ? 2.961 14.007 9.041 1.00 45.28 103 SER A CA 1
ATOM 794 C C . SER A 1 103 ? 1.991 13.165 9.860 1.00 45.28 103 SER A C 1
ATOM 796 O O . SER A 1 103 ? 0.866 12.918 9.426 1.00 45.28 103 SER A O 1
ATOM 798 N N . THR A 1 104 ? 2.427 12.687 11.018 1.00 43.12 104 THR A N 1
ATOM 799 C CA . THR A 1 104 ? 1.587 11.964 11.974 1.00 43.12 104 THR A CA 1
ATOM 800 C C . THR A 1 104 ? 0.414 12.857 12.383 1.00 43.12 104 THR A C 1
ATOM 802 O O . THR A 1 104 ? 0.600 13.835 13.103 1.00 43.12 104 THR A O 1
ATOM 805 N N . CYS A 1 105 ? -0.798 12.544 11.919 1.00 44.97 105 CYS A N 1
ATOM 806 C CA . CYS A 1 105 ? -2.019 13.162 12.425 1.00 44.97 105 CYS A CA 1
ATOM 807 C C . CYS A 1 105 ? -2.635 12.192 13.439 1.00 44.97 105 CYS A C 1
ATOM 809 O O . CYS A 1 105 ? -3.135 11.131 13.077 1.00 44.97 105 CYS A O 1
ATOM 811 N N . GLY A 1 106 ? -2.516 12.508 14.729 1.00 45.75 106 GLY A N 1
ATOM 812 C CA . GLY A 1 106 ? -3.122 11.709 15.790 1.00 45.75 106 GLY A CA 1
ATOM 813 C C . GLY A 1 106 ? -4.627 11.961 15.857 1.00 45.75 106 GLY A C 1
ATOM 814 O O . GLY A 1 106 ? -5.048 13.098 16.063 1.00 45.75 106 GLY A O 1
ATOM 815 N N . CYS A 1 107 ? -5.440 10.915 15.726 1.00 49.94 107 CYS A N 1
ATOM 816 C CA . CYS A 1 107 ? -6.880 11.026 15.942 1.00 49.94 107 CYS A CA 1
ATOM 817 C C . CYS A 1 107 ? -7.197 10.938 17.444 1.00 49.94 107 CYS A C 1
ATOM 819 O O . CYS A 1 107 ? -6.862 9.960 18.117 1.00 49.94 107 CYS A O 1
ATOM 821 N N . ILE A 1 108 ? -7.840 11.976 17.983 1.00 52.12 108 ILE A N 1
ATOM 822 C CA . ILE A 1 108 ? -8.424 11.965 19.329 1.00 52.12 108 ILE A CA 1
ATOM 823 C C . ILE A 1 108 ? -9.848 11.423 19.186 1.00 52.12 108 ILE A C 1
ATOM 825 O O . ILE A 1 108 ? -10.626 11.988 18.422 1.00 52.12 108 ILE A O 1
ATOM 829 N N . CYS A 1 109 ? -10.177 10.352 19.919 1.00 51.53 109 CYS A N 1
ATOM 830 C CA . CYS A 1 109 ? -11.504 9.724 19.918 1.00 51.53 109 CYS A CA 1
ATOM 831 C C . CYS A 1 109 ? -12.619 10.779 20.033 1.00 51.53 109 CYS A C 1
ATOM 833 O O . CYS A 1 109 ? -12.782 11.433 21.069 1.00 51.53 109 CYS A O 1
ATOM 835 N N . GLY A 1 110 ? -13.385 10.939 18.955 1.00 50.59 110 GLY A N 1
ATOM 836 C CA . GLY A 1 110 ? -14.577 11.771 18.932 1.00 50.59 110 GLY A CA 1
ATOM 837 C C . GLY A 1 110 ? -15.706 11.067 19.677 1.00 50.59 110 GLY A C 1
ATOM 838 O O . GLY A 1 110 ? -16.032 9.923 19.380 1.00 50.59 110 GLY A O 1
ATOM 839 N N . ARG A 1 111 ? -16.294 11.756 20.661 1.00 42.88 111 ARG A N 1
ATOM 840 C CA . ARG A 1 111 ? -17.505 11.348 21.397 1.00 42.88 111 ARG A CA 1
ATOM 841 C C . ARG A 1 111 ? -18.522 10.714 20.443 1.00 42.88 111 ARG A C 1
ATOM 843 O O . ARG A 1 111 ? -18.895 11.372 19.478 1.00 42.88 111 ARG A O 1
ATOM 850 N N . GLY A 1 112 ? -18.935 9.476 20.730 1.00 44.53 112 GLY A N 1
ATOM 851 C CA . GLY A 1 112 ? -19.773 8.628 19.877 1.00 44.53 112 GLY A CA 1
ATOM 852 C C . GLY A 1 112 ? -20.865 9.381 19.120 1.00 44.53 112 GLY A C 1
ATOM 853 O O . GLY A 1 112 ? -21.929 9.666 19.666 1.00 44.53 112 GLY A O 1
ATOM 854 N N . LEU A 1 113 ? -20.590 9.692 17.854 1.00 41.28 113 LEU A N 1
ATOM 855 C CA . LEU A 1 113 ? -21.573 10.251 16.940 1.00 41.28 113 LEU A CA 1
ATOM 856 C C . LEU A 1 113 ? -22.238 9.091 16.190 1.00 41.28 113 LEU A C 1
ATOM 858 O O . LEU A 1 113 ? -21.534 8.250 15.625 1.00 41.28 113 LEU A O 1
ATOM 862 N N . PRO A 1 114 ? -23.579 9.009 16.204 1.00 33.34 114 PRO A N 1
ATOM 863 C CA . PRO A 1 114 ? -24.301 7.965 15.504 1.00 33.34 114 PRO A CA 1
ATOM 864 C C . PRO A 1 114 ? -24.162 8.132 13.991 1.00 33.34 114 PRO A C 1
ATOM 866 O O . PRO A 1 114 ? -23.974 9.231 13.469 1.00 33.34 114 PRO A O 1
ATOM 869 N N . ILE A 1 115 ? -24.305 7.002 13.302 1.00 41.69 115 ILE A N 1
ATOM 870 C CA . ILE A 1 115 ? -24.245 6.836 11.852 1.00 41.69 115 ILE A CA 1
ATOM 871 C C . ILE A 1 115 ? -25.437 7.570 11.218 1.00 41.69 115 ILE A C 1
ATOM 873 O O . ILE A 1 115 ? -26.468 6.975 10.912 1.00 41.69 115 ILE A O 1
ATOM 877 N N . ARG A 1 116 ? -25.341 8.887 11.047 1.00 33.22 116 ARG A N 1
ATOM 878 C CA . ARG A 1 116 ? -26.216 9.638 10.148 1.00 33.22 116 ARG A CA 1
ATOM 879 C C . ARG A 1 116 ? -25.401 10.653 9.370 1.00 33.22 116 ARG A C 1
ATOM 881 O O . ARG A 1 116 ? -24.552 11.346 9.916 1.00 33.22 116 ARG A O 1
ATOM 888 N N . SER A 1 117 ? -25.751 10.737 8.092 1.00 32.47 117 SER A N 1
ATOM 889 C CA . SER A 1 117 ? -25.270 11.667 7.073 1.00 32.47 117 SER A CA 1
ATOM 890 C C . SER A 1 117 ? -23.809 11.513 6.653 1.00 32.47 117 SER A C 1
ATOM 892 O O . SER A 1 117 ? -22.877 11.953 7.317 1.00 32.47 117 SER A O 1
ATOM 894 N N . ALA A 1 118 ? -23.649 10.976 5.443 1.00 44.41 118 ALA A N 1
ATOM 895 C CA . ALA A 1 118 ? -22.590 11.360 4.530 1.00 44.41 118 ALA A CA 1
ATOM 896 C C . ALA A 1 118 ? -22.567 12.890 4.406 1.00 44.41 118 ALA A C 1
ATOM 898 O O . ALA A 1 118 ? -23.287 13.435 3.592 1.00 44.41 118 ALA A O 1
ATOM 899 N N . HIS A 1 119 ? -21.824 13.583 5.263 1.00 38.03 119 HIS A N 1
ATOM 900 C CA . HIS A 1 119 ? -21.274 14.912 5.024 1.00 38.03 119 HIS A CA 1
ATOM 901 C C . HIS A 1 119 ? -20.295 15.231 6.153 1.00 38.03 119 HIS A C 1
ATOM 903 O O . HIS A 1 119 ? -20.655 15.291 7.324 1.00 38.03 119 HIS A O 1
ATOM 909 N N . ARG A 1 120 ? -19.052 15.507 5.746 1.00 36.53 120 ARG A N 1
ATOM 910 C CA . ARG A 1 120 ? -17.966 16.041 6.569 1.00 36.53 120 ARG A CA 1
ATOM 911 C C . ARG A 1 120 ? -17.338 15.022 7.527 1.00 36.53 120 ARG A C 1
ATOM 913 O O . ARG A 1 120 ? -17.337 1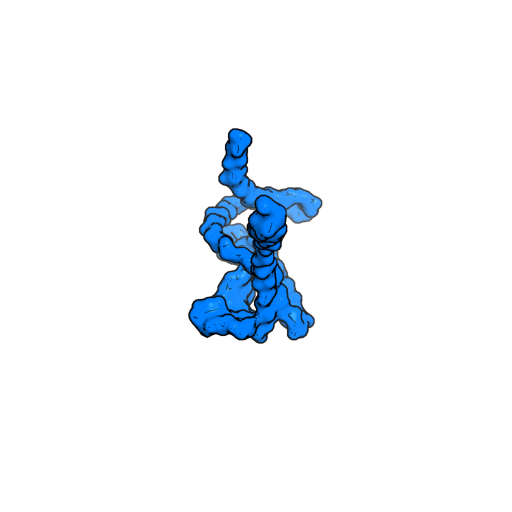5.195 8.743 1.00 36.53 120 ARG A O 1
ATOM 920 N N . PHE A 1 121 ? -16.622 14.066 6.924 1.00 37.97 121 PHE A N 1
ATOM 921 C CA . PHE A 1 121 ? -15.240 13.805 7.342 1.00 37.97 121 PHE A CA 1
ATOM 922 C C . PHE A 1 121 ? -14.648 15.152 7.750 1.00 37.97 121 PHE A C 1
ATOM 924 O O . PHE A 1 121 ? -14.549 16.054 6.911 1.00 37.97 121 PHE A O 1
ATOM 931 N N . ARG A 1 122 ? -14.359 15.363 9.038 1.00 34.41 122 ARG A N 1
ATOM 932 C CA . ARG A 1 122 ? -13.471 16.472 9.361 1.00 34.41 122 ARG A CA 1
ATOM 933 C C . ARG A 1 122 ? -12.171 16.090 8.672 1.00 34.41 122 ARG A C 1
ATOM 935 O O . ARG A 1 122 ? -11.626 15.055 9.045 1.00 34.41 122 ARG A O 1
ATOM 942 N N . PRO A 1 123 ? -11.694 16.844 7.666 1.00 33.56 123 PRO A N 1
ATOM 943 C CA . PRO A 1 123 ? -10.319 16.649 7.264 1.00 33.56 123 PRO A CA 1
ATOM 944 C C . PRO A 1 123 ? -9.508 16.783 8.553 1.00 33.56 123 PRO A C 1
ATOM 946 O O . PRO A 1 123 ? -9.793 17.689 9.350 1.00 33.56 123 PRO A O 1
ATOM 949 N N . CYS A 1 124 ? -8.518 15.914 8.776 1.00 42.94 124 CYS A N 1
ATOM 950 C CA . CYS A 1 124 ? -7.323 16.372 9.473 1.00 42.94 124 CYS A CA 1
ATOM 951 C C . CYS A 1 124 ? -6.991 17.689 8.778 1.00 42.94 124 CYS A C 1
ATOM 953 O O . CYS A 1 124 ? -6.554 17.682 7.626 1.00 42.94 124 CYS A O 1
ATOM 955 N N . GLN A 1 125 ? -7.374 18.819 9.389 1.00 35.50 125 GLN A N 1
ATOM 956 C CA . GLN A 1 125 ? -7.078 20.125 8.849 1.00 35.50 125 GLN A CA 1
ATOM 957 C C . GLN A 1 125 ? -5.568 20.130 8.848 1.00 35.50 125 GLN A C 1
ATOM 959 O O . GLN A 1 125 ? -4.924 20.279 9.884 1.00 35.50 125 GLN A O 1
ATOM 964 N N . LYS A 1 126 ? -5.023 19.898 7.656 1.00 36.16 126 LYS A N 1
ATOM 965 C CA . LYS A 1 126 ? -3.724 20.369 7.257 1.00 36.16 126 LYS A CA 1
ATOM 966 C C . LYS A 1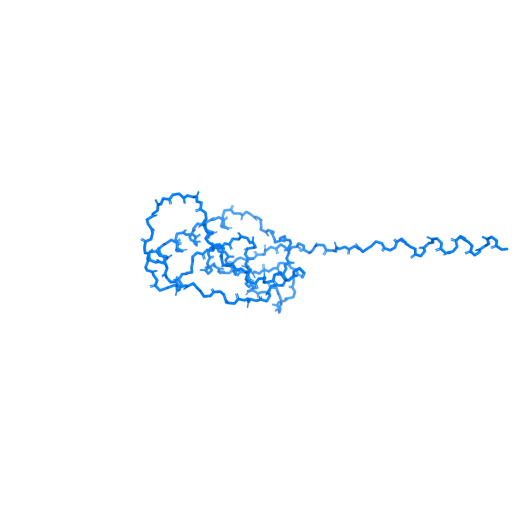 126 ? -3.747 21.818 7.715 1.00 36.16 126 LYS A C 1
ATOM 968 O O . LYS A 1 126 ? -4.362 22.670 7.079 1.00 36.16 126 LYS A O 1
ATOM 973 N N . LEU A 1 127 ? -3.116 22.095 8.847 1.00 35.66 127 LEU A N 1
ATOM 974 C CA . LEU A 1 127 ? -2.627 23.419 9.169 1.00 35.66 127 LEU A CA 1
ATOM 975 C C . LEU A 1 127 ? -1.491 23.702 8.171 1.00 35.66 127 LEU A C 1
ATOM 977 O O . LEU A 1 127 ? -0.357 23.960 8.540 1.00 35.66 127 LEU A O 1
ATOM 981 N N . SER A 1 128 ? -1.798 23.678 6.869 1.00 35.88 128 SER A N 1
ATOM 982 C CA . SER A 1 128 ? -1.267 24.684 5.978 1.00 35.88 128 SER A CA 1
ATOM 983 C C . SER A 1 128 ? -1.953 25.965 6.420 1.00 35.88 128 SER A C 1
ATOM 985 O O . SER A 1 128 ? -3.021 26.334 5.929 1.00 35.88 128 SER A O 1
ATOM 987 N N . ARG A 1 129 ? -1.340 26.612 7.411 1.00 31.03 129 ARG A N 1
ATOM 988 C CA . ARG A 1 129 ? -1.372 28.059 7.499 1.00 31.03 129 ARG A CA 1
ATOM 989 C C . ARG A 1 129 ? -0.820 28.551 6.161 1.00 31.03 129 ARG A C 1
ATOM 991 O O . ARG A 1 129 ? 0.385 28.650 5.975 1.00 31.03 129 ARG A O 1
ATOM 998 N N . TRP A 1 130 ? -1.719 28.723 5.201 1.00 26.34 130 TRP A N 1
ATOM 999 C CA . TRP A 1 130 ? -1.500 29.578 4.054 1.00 26.34 130 TRP A CA 1
ATOM 1000 C C . TRP A 1 130 ? -1.417 30.981 4.636 1.00 26.34 130 TRP A C 1
ATOM 1002 O O . TRP A 1 130 ? -2.433 31.555 5.023 1.00 26.34 130 TRP A O 1
ATOM 1012 N N . ASN A 1 131 ? -0.199 31.483 4.808 1.00 32.12 131 ASN A N 1
ATOM 1013 C CA . ASN A 1 131 ? -0.030 32.923 4.809 1.00 32.12 131 ASN A CA 1
ATOM 1014 C C . ASN A 1 131 ? -0.229 33.352 3.353 1.00 32.12 131 ASN A C 1
ATOM 1016 O O . ASN A 1 131 ? 0.472 32.854 2.468 1.00 32.12 131 ASN A O 1
ATOM 1020 N N . ALA A 1 132 ? -1.250 34.180 3.139 1.00 35.34 132 ALA A N 1
ATOM 1021 C CA . ALA A 1 132 ? -1.281 35.100 2.013 1.00 35.34 132 ALA A CA 1
ATOM 1022 C C . ALA A 1 132 ? -0.086 36.061 2.098 1.00 35.34 132 ALA A C 1
ATOM 1024 O O . ALA A 1 132 ? 0.388 36.300 3.238 1.00 35.34 132 ALA A O 1
#

Solvent-accessible surface area (backbone atoms only — not comparable to full-atom values): 8691 Å² total; per-residue (Å²): 125,72,80,60,63,68,62,63,65,68,72,78,70,79,73,84,80,82,80,80,62,64,45,46,52,70,43,77,79,47,73,80,40,50,33,31,33,24,28,27,39,56,96,47,60,67,93,78,14,49,74,36,79,46,69,48,84,95,54,86,58,52,52,66,86,51,92,48,68,69,48,27,54,52,16,48,53,44,25,54,49,42,52,54,54,60,69,71,50,93,75,53,74,48,68,84,73,72,91,74,81,84,74,87,78,84,83,72,86,71,78,90,72,75,100,69,73,100,70,73,80,74,66,81,73,70,80,70,77,73,76,126

Nearest PDB structures (foldseek):
  2vb3-assembly1_X  TM=4.596E-01  e=2.863E+00  Escherichia coli
  1qc7-assembly1_A  TM=4.940E-01  e=7.957E+00  Thermotoga maritima
  1zeq-assembly1_X  TM=3.819E-01  e=6.569E+00  Escherichia coli

Sequence (132 aa):
MFRYLSFSLALLATTPVFAQINATVDNINSVYDADTFRVDIAGWPDIVGKNIPVRVNGVDAAEIRGKCLSEKEQAKAARDYTKAFLQSGSTIELRNIQKVLSSTCGCICGRGLPIRSAHRFRPCQKLSRWNA

Secondary structure (DSSP, 8-state):
-TTTHHHHGGGG----------EEEEEEEEE-SSSEEEEEETTS-HHHHSSEEEE-TT--PPPTT-S-HHHHHHHHHHHHHHHHHHHH-S--EE-S---------PPP------S--S--------------

pLDDT: mean 72.23, std 21.13, range [26.34, 94.75]

Mean predicted aligned error: 13.56 Å

Foldseek 3Di:
DVPVVVVVVVPPPPDDDPDWDKWWFPDWPAQQWLQKTFTATPPDPCVDRHRDIGGHPPDDAQHCPDPDPVSVVRRVVSSVVSVVVVVVDPIDMDGRDDDDDDDDDDDDDDDDDDPDDPDDPPPSPPPPPPDD